Protein AF-A0A7V9L9A5-F1 (afdb_monomer_lite)

Sequence (158 aa):
MRLRWLLALLVTAPLGACSADAGNEVDDEDWLDGKGDGASAVDIAATHLDVDLATSNAVATIELENNGNVELEIGDLAIAGVRDDRGNRKFKIVGNKLRVSNVRGAMTITYSFLQHDMANGLLPGGSTVIWPYFCGNLFPCHSKPADGTTFTLSLDNV

Secondary structure (DSSP, 8-state):
--------------------------SHHHHHTT-S-GGGBPPEEEEEEEEETTTTEEEEEEEESSSEEEEEE-TT-EEEEEEETTEE--EEEETTEEEEEEE-S-EEEEEE--B-SSSSSB-TTS-B--TTTTGGGTSSB-SSPPTT-EEEEEEE--

pLDDT: mean 83.56, std 19.25, range [36.91, 98.81]

Foldseek 3Di:
DDDDDDDDDDDDDPPPPPPDPPPPPPDQVCVQVVNDDCVQAFAWQEWEWEAEPVQQKIKIKTFTPAFFKHKWFQAAKAWPFKAAPVGGFDWHCDPRIIITGRHDGIMMIIIGADADCDQQAQHPVRDHHPPQHRVSRRDTHDSDHDPNYYYHYDYPND

Radius of gyration: 23.63 Å; chains: 1; bounding box: 74×74×28 Å

Structure (mmCIF, N/CA/C/O backbone):
data_AF-A0A7V9L9A5-F1
#
_entry.id   AF-A0A7V9L9A5-F1
#
loop_
_atom_site.group_PDB
_atom_site.id
_atom_site.type_symbol
_atom_site.label_atom_id
_atom_site.label_alt_id
_atom_site.label_comp_id
_atom_site.label_asym_id
_atom_site.label_entity_id
_atom_site.label_seq_id
_atom_site.pdbx_PDB_ins_code
_atom_site.Cartn_x
_atom_site.Cartn_y
_atom_site.Cartn_z
_atom_site.occupancy
_atom_site.B_iso_or_equiv
_atom_site.auth_seq_id
_atom_site.auth_comp_id
_atom_site.auth_asym_id
_atom_site.auth_atom_id
_atom_site.pdbx_PDB_model_num
ATOM 1 N N . MET A 1 1 ? -57.258 -58.634 3.435 1.00 39.19 1 MET A N 1
ATOM 2 C CA . MET A 1 1 ? -55.897 -58.338 3.942 1.00 39.19 1 MET A CA 1
ATOM 3 C C . MET A 1 1 ? -55.668 -56.845 3.723 1.00 39.19 1 MET A C 1
ATOM 5 O O . MET A 1 1 ? -55.716 -56.424 2.583 1.00 39.19 1 MET A O 1
ATOM 9 N N . ARG A 1 2 ? -55.817 -55.977 4.742 1.00 41.06 2 ARG A N 1
ATOM 10 C CA . ARG A 1 2 ? -54.712 -55.371 5.536 1.00 41.06 2 ARG A CA 1
ATOM 11 C C . ARG A 1 2 ? -53.475 -55.134 4.644 1.00 41.06 2 ARG A C 1
ATOM 13 O O . ARG A 1 2 ? -52.957 -56.104 4.121 1.00 41.06 2 ARG A O 1
ATOM 20 N N . LEU A 1 3 ? -52.937 -53.927 4.466 1.00 36.91 3 LEU A N 1
ATOM 21 C CA . LEU A 1 3 ? -52.487 -53.023 5.523 1.00 36.91 3 LEU A CA 1
ATOM 22 C C . LEU A 1 3 ? -51.868 -51.757 4.878 1.00 36.91 3 LEU A C 1
ATOM 24 O O . LEU A 1 3 ? -50.996 -51.943 4.046 1.00 36.91 3 LEU A O 1
ATOM 28 N N . ARG A 1 4 ? -52.270 -50.553 5.340 1.00 47.44 4 ARG A N 1
ATOM 29 C CA . ARG A 1 4 ? -51.517 -49.270 5.495 1.00 47.44 4 ARG A CA 1
ATOM 30 C C . ARG A 1 4 ? -50.712 -48.742 4.265 1.00 47.44 4 ARG A C 1
ATOM 32 O O . ARG A 1 4 ? -50.197 -49.495 3.467 1.00 47.44 4 ARG A O 1
ATOM 39 N N . TRP A 1 5 ? -50.576 -47.439 4.034 1.00 42.94 5 TRP A N 1
ATOM 40 C CA . TRP A 1 5 ? -49.464 -46.642 4.567 1.00 42.94 5 TRP A CA 1
ATOM 41 C C . TRP A 1 5 ? -49.649 -45.152 4.182 1.00 42.94 5 TRP A C 1
ATOM 43 O O . TRP A 1 5 ? -49.906 -44.832 3.029 1.00 42.94 5 TRP A O 1
ATOM 53 N N . LEU A 1 6 ? -49.468 -44.304 5.203 1.00 50.12 6 LEU A N 1
ATOM 54 C CA . LEU A 1 6 ? -48.968 -42.917 5.235 1.00 50.12 6 LEU A CA 1
ATOM 55 C C . LEU A 1 6 ? -49.751 -41.774 4.557 1.00 50.12 6 LEU A C 1
ATOM 57 O O . LEU A 1 6 ? -49.540 -41.427 3.400 1.00 50.12 6 LEU A O 1
ATOM 61 N N . LEU A 1 7 ? -50.522 -41.070 5.399 1.00 48.38 7 LEU A N 1
ATOM 62 C CA . LEU A 1 7 ? -50.690 -39.616 5.324 1.00 48.38 7 LEU A CA 1
ATOM 63 C C . LEU A 1 7 ? -49.315 -38.938 5.467 1.00 48.38 7 LEU A C 1
ATOM 65 O O . LEU A 1 7 ? -48.644 -39.132 6.481 1.00 48.38 7 LEU A O 1
ATOM 69 N N . ALA A 1 8 ? -48.941 -38.098 4.503 1.00 47.78 8 ALA A N 1
ATOM 70 C CA . ALA A 1 8 ? -47.887 -37.103 4.667 1.00 47.78 8 ALA A CA 1
ATOM 71 C C . ALA A 1 8 ? -48.532 -35.779 5.102 1.00 47.78 8 ALA A C 1
ATOM 73 O O . ALA A 1 8 ? -49.297 -35.169 4.356 1.00 47.78 8 ALA A O 1
ATOM 74 N N . LEU A 1 9 ? -48.254 -35.370 6.339 1.00 45.84 9 LEU A N 1
ATOM 75 C CA . LEU A 1 9 ? -48.653 -34.086 6.903 1.00 45.84 9 LEU A CA 1
ATOM 76 C C . LEU A 1 9 ? -47.701 -33.011 6.345 1.00 45.84 9 LEU A C 1
ATOM 78 O O . LEU A 1 9 ? -46.533 -32.966 6.727 1.00 45.84 9 LEU A O 1
ATOM 82 N N . LEU A 1 10 ? -48.172 -32.168 5.424 1.00 45.41 10 LEU A N 1
ATOM 83 C CA . LEU A 1 10 ? -47.440 -30.973 4.999 1.00 45.41 10 LEU A CA 1
ATOM 84 C C . LEU A 1 10 ? -47.609 -29.889 6.070 1.00 45.41 10 LEU A C 1
ATOM 86 O O . LEU A 1 10 ? -48.668 -29.279 6.192 1.00 45.41 10 LEU A O 1
ATOM 90 N N . VAL A 1 11 ? -46.557 -29.660 6.855 1.00 49.66 11 VAL A N 1
ATOM 91 C CA . VAL A 1 11 ? -46.434 -28.496 7.738 1.00 49.66 11 VAL A CA 1
ATOM 92 C C . VAL A 1 11 ? -45.801 -27.374 6.920 1.00 49.66 11 VAL A C 1
ATOM 94 O O . VAL A 1 11 ? -44.595 -27.355 6.693 1.00 49.66 11 VAL A O 1
ATOM 97 N N . THR A 1 12 ? -46.621 -26.448 6.433 1.00 49.31 12 THR A N 1
ATOM 98 C CA . THR A 1 12 ? -46.161 -25.182 5.854 1.00 49.31 12 THR A CA 1
ATOM 99 C C . THR A 1 12 ? -45.783 -24.234 6.988 1.00 49.31 12 THR A C 1
ATOM 101 O O . THR A 1 12 ? -46.656 -23.696 7.668 1.00 49.31 12 THR A O 1
ATOM 104 N N . ALA A 1 13 ? -44.484 -24.048 7.215 1.00 50.84 13 ALA A N 1
ATOM 105 C CA . ALA A 1 13 ? -43.983 -22.998 8.092 1.00 50.84 13 ALA A CA 1
ATOM 106 C C . ALA A 1 13 ? -44.173 -21.629 7.408 1.00 50.84 13 ALA A C 1
ATOM 108 O O . ALA A 1 13 ? -43.791 -21.488 6.242 1.00 50.84 13 ALA A O 1
ATOM 109 N N . PRO A 1 14 ? -44.737 -20.612 8.083 1.00 46.66 14 PRO A N 1
ATOM 110 C CA . PRO A 1 14 ? -44.684 -19.253 7.575 1.00 46.66 14 PRO A CA 1
ATOM 111 C C . PRO A 1 14 ? -43.227 -18.789 7.628 1.00 46.66 14 PRO A C 1
ATOM 113 O O . PRO A 1 14 ? -42.636 -18.672 8.702 1.00 46.66 14 PRO A O 1
ATOM 116 N N . LEU A 1 15 ? -42.641 -18.543 6.455 1.00 48.81 15 LEU A N 1
ATOM 117 C CA . LEU A 1 15 ? -41.432 -17.742 6.336 1.00 48.81 15 LEU A CA 1
ATOM 118 C C . LEU A 1 15 ? -41.773 -16.364 6.903 1.00 48.81 15 LEU A C 1
ATOM 120 O O . LEU A 1 15 ? -42.480 -15.579 6.273 1.00 48.81 15 LEU A O 1
ATOM 124 N N . GLY A 1 16 ? -41.321 -16.109 8.130 1.00 41.97 16 GLY A N 1
ATOM 12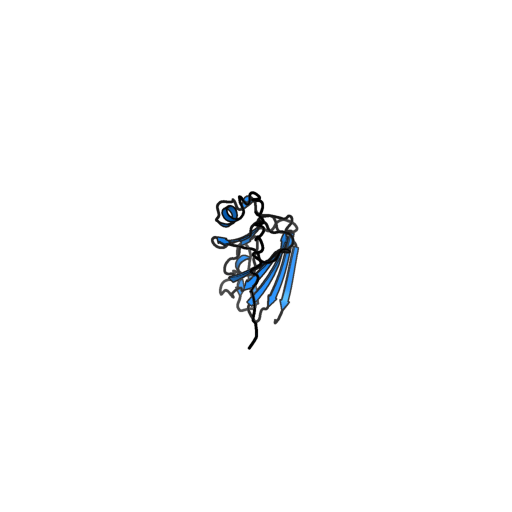5 C CA . GLY A 1 16 ? -41.265 -14.770 8.685 1.00 41.97 16 GLY A CA 1
ATOM 126 C C . GLY A 1 16 ? -40.414 -13.930 7.748 1.00 41.97 16 GLY A C 1
ATOM 127 O O . GLY A 1 16 ? -39.196 -14.082 7.700 1.00 41.97 16 GLY A O 1
ATOM 128 N N . ALA A 1 17 ? -41.076 -13.089 6.961 1.00 42.06 17 ALA A N 1
ATOM 129 C CA . ALA A 1 17 ? -40.436 -12.016 6.237 1.00 42.06 17 ALA A CA 1
ATOM 130 C C . ALA A 1 17 ? -39.874 -11.051 7.286 1.00 42.06 17 ALA A C 1
ATOM 132 O O . ALA A 1 17 ? -40.585 -10.191 7.804 1.00 42.06 17 ALA A O 1
ATOM 133 N N . CYS A 1 18 ? -38.601 -11.227 7.637 1.00 39.66 18 CYS A N 1
ATOM 134 C CA . CYS A 1 18 ? -37.820 -10.152 8.220 1.00 39.66 18 CYS A CA 1
ATOM 135 C C . CYS A 1 18 ? -37.735 -9.068 7.145 1.00 39.66 18 CYS A C 1
ATOM 137 O O . CYS A 1 18 ? -36.899 -9.132 6.247 1.00 39.66 18 CYS A O 1
ATOM 139 N N . SER A 1 19 ? -38.662 -8.112 7.203 1.00 39.22 19 SER A N 1
ATOM 140 C CA . SER A 1 19 ? -38.493 -6.815 6.567 1.00 39.22 19 SER A CA 1
ATOM 141 C C . SER A 1 19 ? -37.262 -6.205 7.221 1.00 39.22 19 SER A C 1
ATOM 143 O O . SER A 1 19 ? -37.336 -5.721 8.349 1.00 39.22 19 SER A O 1
ATOM 145 N N . ALA A 1 20 ? -36.111 -6.344 6.564 1.00 48.78 20 ALA A N 1
ATOM 146 C CA . ALA A 1 20 ? -34.929 -5.591 6.925 1.00 48.78 20 ALA A CA 1
ATOM 147 C C . ALA A 1 20 ? -35.312 -4.118 6.800 1.00 48.78 20 ALA A C 1
ATOM 149 O O . ALA A 1 20 ? -35.751 -3.660 5.745 1.00 48.78 20 ALA A O 1
ATOM 150 N N . ASP A 1 21 ? -35.251 -3.447 7.940 1.00 40.41 21 ASP A N 1
ATOM 151 C CA . ASP A 1 21 ? -35.392 -2.015 8.090 1.00 40.41 21 ASP A CA 1
ATOM 152 C C . ASP A 1 21 ? -34.513 -1.337 7.035 1.00 40.41 21 ASP A C 1
ATOM 154 O O . ASP A 1 21 ? -33.303 -1.576 6.979 1.00 40.41 21 ASP A O 1
ATOM 158 N N . ALA A 1 22 ? -35.138 -0.568 6.143 1.00 45.66 22 ALA A N 1
ATOM 159 C CA . ALA A 1 22 ? -34.456 0.235 5.143 1.00 45.66 22 ALA A CA 1
ATOM 160 C C . ALA A 1 22 ? -33.813 1.422 5.866 1.00 45.66 22 ALA A C 1
ATOM 162 O O . ALA A 1 22 ? -34.272 2.561 5.787 1.00 45.66 22 ALA A O 1
ATOM 163 N N . GLY A 1 23 ? -32.748 1.125 6.613 1.00 40.59 23 GLY A N 1
ATOM 164 C CA . GLY A 1 23 ? -31.761 2.113 6.986 1.00 40.59 23 GLY A CA 1
ATOM 165 C C . GLY A 1 23 ? -31.289 2.764 5.697 1.00 40.59 23 GLY A C 1
ATOM 166 O O . GLY A 1 23 ? -30.911 2.085 4.748 1.00 40.59 23 GLY A O 1
ATOM 167 N N . ASN A 1 24 ? -31.414 4.078 5.650 1.00 43.16 24 ASN A N 1
ATOM 168 C CA . ASN A 1 24 ? -31.089 4.938 4.530 1.00 43.16 24 ASN A CA 1
ATOM 169 C C . ASN A 1 24 ? -29.587 4.811 4.163 1.00 43.16 24 ASN A C 1
ATOM 171 O O . ASN A 1 24 ? -28.800 5.671 4.544 1.00 43.16 24 ASN A O 1
ATOM 175 N N . GLU A 1 25 ? -29.188 3.739 3.456 1.00 47.03 25 GLU A N 1
ATOM 176 C CA . GLU A 1 25 ? -27.872 3.516 2.811 1.00 47.03 25 GLU A CA 1
ATOM 177 C C . GLU A 1 25 ? -27.722 4.414 1.571 1.00 47.03 25 GLU A C 1
ATOM 179 O O . GLU A 1 25 ? -27.373 3.983 0.472 1.00 47.03 25 GLU A O 1
ATOM 184 N N . VAL A 1 26 ? -28.055 5.688 1.725 1.00 49.50 26 VAL A N 1
ATOM 185 C CA . VAL A 1 26 ? -27.690 6.695 0.739 1.00 49.50 26 VAL A CA 1
ATOM 186 C C . VAL A 1 26 ? -26.215 7.010 1.010 1.00 49.50 26 VAL A C 1
ATOM 188 O O . VAL A 1 26 ? -25.855 7.235 2.161 1.00 49.50 26 VAL A O 1
ATOM 191 N N . ASP A 1 27 ? -25.390 6.950 -0.042 1.00 56.09 27 ASP A N 1
ATOM 192 C CA . ASP A 1 27 ? -24.037 7.534 -0.178 1.00 56.09 27 ASP A CA 1
ATOM 193 C C . ASP A 1 27 ? -22.811 6.601 -0.300 1.00 56.09 27 ASP A C 1
ATOM 195 O O . ASP A 1 27 ? -21.771 7.071 -0.767 1.00 56.09 27 ASP A O 1
ATOM 199 N N . ASP A 1 28 ? -22.881 5.291 -0.019 1.00 64.94 28 ASP A N 1
ATOM 200 C CA . ASP A 1 28 ? -21.680 4.432 -0.160 1.00 64.94 28 ASP A CA 1
ATOM 201 C C . ASP A 1 28 ? -21.323 4.151 -1.636 1.00 64.94 28 ASP A C 1
ATOM 203 O O . ASP A 1 28 ? -20.148 4.168 -2.004 1.00 64.94 28 ASP A O 1
ATOM 207 N N . GLU A 1 29 ? -22.315 3.907 -2.501 1.00 72.88 29 GLU A N 1
ATOM 208 C CA . GLU A 1 29 ? -22.083 3.628 -3.932 1.00 72.88 29 GLU A CA 1
ATOM 209 C C . GLU A 1 29 ? -21.807 4.910 -4.736 1.00 72.88 29 GLU A C 1
ATOM 211 O O . GLU A 1 29 ? -20.921 4.912 -5.592 1.00 72.88 29 GLU A O 1
ATOM 216 N N . ASP A 1 30 ? -22.488 6.017 -4.415 1.00 71.44 30 ASP A N 1
ATOM 217 C CA . ASP A 1 30 ? -22.277 7.311 -5.080 1.00 71.44 30 ASP A CA 1
ATOM 218 C C . ASP A 1 30 ? -20.868 7.871 -4.808 1.00 71.44 30 ASP A C 1
ATOM 220 O O . ASP A 1 30 ? -20.228 8.415 -5.716 1.00 71.44 30 ASP A O 1
ATOM 224 N N . TRP A 1 31 ? -20.332 7.687 -3.594 1.00 77.88 31 TRP A N 1
ATOM 225 C CA . TRP A 1 31 ? -18.951 8.067 -3.284 1.00 77.88 31 TRP A CA 1
ATOM 226 C C . TRP A 1 31 ? -17.930 7.210 -4.055 1.00 77.88 31 TRP A C 1
ATOM 228 O O . TRP A 1 31 ? -16.975 7.740 -4.641 1.00 77.88 31 TRP A O 1
ATOM 238 N N . LEU A 1 32 ? -18.165 5.892 -4.127 1.00 78.31 32 LEU A N 1
ATOM 239 C CA . LEU A 1 32 ? -17.338 4.966 -4.907 1.00 78.31 32 LEU A CA 1
ATOM 240 C C . LEU A 1 32 ? -17.343 5.304 -6.408 1.00 78.31 32 LEU A C 1
ATOM 242 O O . LEU A 1 32 ? -16.316 5.145 -7.066 1.00 78.31 32 LEU A O 1
ATOM 246 N N . ASP A 1 33 ? -18.469 5.783 -6.946 1.00 75.56 33 ASP A N 1
ATOM 247 C CA . ASP A 1 33 ? -18.643 6.146 -8.362 1.00 75.56 33 ASP A CA 1
ATOM 248 C C . ASP A 1 33 ? -17.996 7.474 -8.775 1.00 75.56 33 ASP A C 1
ATOM 250 O O . ASP A 1 33 ? -18.155 7.911 -9.916 1.00 75.56 33 ASP A O 1
ATOM 254 N N . GLY A 1 34 ? -17.259 8.141 -7.886 1.00 63.59 34 GLY A N 1
ATOM 255 C CA . GLY A 1 34 ? -16.616 9.404 -8.248 1.00 63.59 34 GLY A CA 1
ATOM 256 C C . GLY A 1 34 ? -17.452 10.646 -7.964 1.00 63.59 34 GLY A C 1
ATOM 257 O O . GLY A 1 34 ? -16.952 11.748 -8.172 1.00 63.59 34 GLY A O 1
ATOM 258 N N . LYS A 1 35 ? -18.707 10.501 -7.510 1.00 65.31 35 LYS A N 1
ATOM 259 C CA . LYS A 1 35 ? -19.593 11.652 -7.263 1.00 65.31 35 LYS A CA 1
ATOM 260 C C . LYS A 1 35 ? -19.304 12.346 -5.934 1.00 65.31 35 LYS A C 1
ATOM 262 O O . LYS A 1 35 ? -19.585 13.534 -5.811 1.00 65.31 35 LYS A O 1
ATOM 267 N N . GLY A 1 36 ? -18.732 11.622 -4.971 1.00 62.03 36 GLY A N 1
ATOM 268 C CA . GLY A 1 36 ? -18.135 12.211 -3.774 1.00 62.03 36 GLY A CA 1
ATOM 269 C C . GLY A 1 36 ? -16.789 12.859 -4.097 1.00 62.03 36 GLY A C 1
ATOM 270 O O . GLY A 1 36 ? -15.973 12.277 -4.829 1.00 62.03 36 GLY A O 1
ATOM 271 N N . ASP A 1 37 ? -16.548 14.054 -3.559 1.00 59.59 37 ASP A N 1
ATOM 272 C CA . ASP A 1 37 ? -15.240 14.683 -3.649 1.00 59.59 37 ASP A CA 1
ATOM 273 C C . ASP A 1 37 ? -14.234 13.931 -2.762 1.00 59.59 37 ASP A C 1
ATOM 275 O O . ASP A 1 37 ? -14.524 13.495 -1.651 1.00 59.59 37 ASP A O 1
ATOM 279 N N . GLY A 1 38 ? -13.013 13.735 -3.269 1.00 60.28 38 GLY A N 1
ATOM 280 C CA . GLY A 1 38 ? -11.946 13.069 -2.508 1.00 60.28 38 GLY A CA 1
ATOM 281 C C . GLY A 1 38 ? -11.528 13.840 -1.247 1.00 60.28 38 GLY A C 1
ATOM 282 O O . GLY A 1 38 ? -10.793 13.310 -0.427 1.00 60.28 38 GLY A O 1
ATOM 283 N N . ALA A 1 39 ? -12.018 15.074 -1.073 1.00 62.69 39 ALA A N 1
ATOM 284 C CA . ALA A 1 39 ? -11.804 15.902 0.111 1.00 62.69 39 ALA A CA 1
ATOM 285 C C . ALA A 1 39 ? -12.456 15.328 1.380 1.00 62.69 39 ALA A C 1
ATOM 287 O O . ALA A 1 39 ? -12.070 15.705 2.481 1.00 62.69 39 ALA A O 1
ATOM 288 N N . SER A 1 40 ? -13.425 14.419 1.240 1.00 68.81 40 SER A N 1
ATOM 289 C CA . SER A 1 40 ? -14.033 13.719 2.372 1.00 68.81 40 SER A CA 1
ATOM 290 C C . SER A 1 40 ? -13.285 12.435 2.766 1.00 68.81 40 SER A C 1
ATOM 292 O O . SER A 1 40 ? -13.813 11.658 3.567 1.00 68.81 40 SER A O 1
ATOM 294 N N . ALA A 1 41 ? -12.145 12.133 2.133 1.00 84.00 41 ALA A N 1
ATOM 295 C CA . ALA A 1 41 ? -11.347 10.965 2.479 1.00 84.00 41 ALA A CA 1
ATOM 296 C C . ALA A 1 41 ? -10.658 11.175 3.831 1.00 84.00 41 ALA A C 1
ATOM 298 O O . ALA A 1 41 ? -10.219 12.278 4.150 1.00 84.00 41 ALA A O 1
ATOM 299 N N . VAL A 1 42 ? -10.588 10.114 4.628 1.00 90.62 42 VAL A N 1
ATOM 300 C CA . VAL A 1 42 ? -9.952 10.150 5.943 1.00 90.62 42 VAL A CA 1
ATOM 301 C C . VAL A 1 42 ? -8.438 10.019 5.812 1.00 90.62 42 VAL A C 1
ATOM 303 O O . VAL A 1 42 ? -7.945 9.239 4.994 1.00 90.62 42 VAL A O 1
ATOM 306 N N . ASP A 1 43 ? -7.724 10.749 6.665 1.00 91.81 43 ASP A N 1
ATOM 307 C CA . ASP A 1 43 ? -6.272 10.701 6.776 1.00 91.81 43 ASP A CA 1
ATOM 308 C C . ASP A 1 43 ? -5.752 9.373 7.361 1.00 91.81 43 ASP A C 1
ATOM 310 O O . ASP A 1 43 ? -6.430 8.650 8.103 1.00 91.81 43 ASP A O 1
ATOM 314 N N . ILE A 1 44 ? -4.504 9.056 7.010 1.00 93.31 44 ILE A N 1
ATOM 315 C CA . ILE A 1 44 ? -3.811 7.823 7.396 1.00 93.31 44 ILE A CA 1
ATOM 316 C C . ILE A 1 44 ? -2.912 8.095 8.603 1.00 93.31 44 ILE A C 1
ATOM 318 O O . ILE A 1 44 ? -1.967 8.884 8.521 1.00 93.31 44 ILE A O 1
ATOM 322 N N . ALA A 1 45 ? -3.148 7.364 9.689 1.00 95.25 45 ALA A N 1
ATOM 323 C CA . ALA A 1 45 ? -2.317 7.403 10.887 1.00 95.25 45 ALA A CA 1
ATOM 324 C C . ALA A 1 45 ? -1.043 6.557 10.723 1.00 95.25 45 ALA A C 1
ATOM 326 O O . ALA A 1 45 ? 0.058 6.994 11.072 1.00 95.25 45 ALA A O 1
ATOM 327 N N . ALA A 1 46 ? -1.169 5.348 10.165 1.00 96.50 46 ALA A N 1
ATOM 328 C CA . ALA A 1 46 ? -0.032 4.461 9.944 1.00 96.50 46 ALA A CA 1
ATOM 329 C C . ALA A 1 46 ? -0.202 3.560 8.717 1.00 96.50 46 ALA A C 1
ATOM 331 O O . ALA A 1 46 ? -1.311 3.205 8.318 1.00 96.50 46 ALA A O 1
ATOM 332 N N . THR A 1 47 ? 0.924 3.173 8.124 1.00 97.31 47 THR A N 1
ATOM 333 C CA . THR A 1 47 ? 1.005 2.185 7.044 1.00 97.31 47 THR A CA 1
ATOM 334 C C . THR A 1 47 ? 2.041 1.127 7.402 1.00 97.31 47 THR A C 1
ATOM 336 O O . THR A 1 47 ? 3.221 1.433 7.582 1.00 97.31 47 THR A O 1
ATOM 339 N N . HIS A 1 48 ? 1.608 -0.127 7.465 1.00 98.19 48 HIS A N 1
ATOM 340 C CA . HIS A 1 48 ? 2.479 -1.286 7.650 1.00 98.19 48 HIS A CA 1
ATOM 341 C C . HIS A 1 48 ? 2.497 -2.098 6.362 1.00 98.19 48 HIS A C 1
ATOM 343 O O . HIS A 1 48 ? 1.437 -2.425 5.826 1.00 98.19 48 HIS A O 1
ATOM 349 N N . LEU A 1 49 ? 3.689 -2.385 5.852 1.00 98.31 49 LEU A N 1
ATOM 350 C CA . LEU A 1 49 ? 3.896 -3.102 4.602 1.00 98.31 49 LEU A CA 1
ATOM 351 C C . LEU A 1 49 ? 4.584 -4.432 4.886 1.00 98.31 49 LEU A C 1
ATOM 353 O O . LEU A 1 49 ? 5.702 -4.439 5.392 1.00 98.31 49 LEU A O 1
ATOM 357 N N . ASP A 1 50 ? 3.944 -5.526 4.497 1.00 98.38 50 ASP A N 1
ATOM 358 C CA . ASP A 1 50 ? 4.530 -6.863 4.476 1.00 98.38 50 ASP A CA 1
ATOM 359 C C . ASP A 1 50 ? 4.727 -7.265 3.012 1.00 98.38 50 ASP A C 1
ATOM 361 O O . ASP A 1 50 ? 3.753 -7.401 2.264 1.00 98.38 50 ASP A O 1
ATOM 365 N N . VAL A 1 51 ? 5.983 -7.379 2.576 1.00 97.88 51 VAL A N 1
ATOM 366 C CA . VAL A 1 51 ? 6.345 -7.516 1.159 1.00 97.88 51 VAL A CA 1
ATOM 367 C C . VAL A 1 51 ? 7.140 -8.795 0.922 1.00 97.88 51 VAL A C 1
ATOM 369 O O . VAL A 1 51 ? 8.218 -8.974 1.482 1.00 97.88 5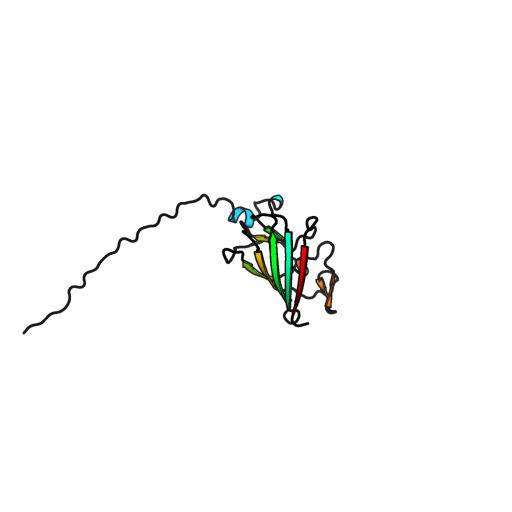1 VAL A O 1
ATOM 372 N N . ASP A 1 52 ? 6.654 -9.633 0.008 1.00 97.00 52 ASP A N 1
ATOM 373 C CA . 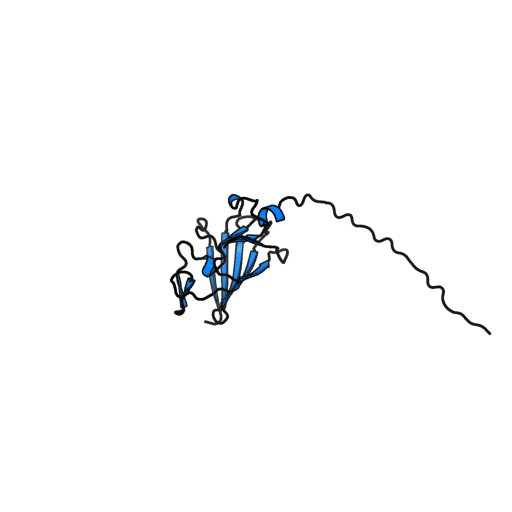ASP A 1 52 ? 7.373 -10.789 -0.525 1.00 97.00 52 ASP A CA 1
ATOM 374 C C . ASP A 1 52 ? 8.056 -10.400 -1.846 1.00 97.00 52 ASP A C 1
ATOM 376 O O . ASP A 1 52 ? 7.398 -10.175 -2.869 1.00 97.00 52 ASP A O 1
ATOM 380 N N . LEU A 1 53 ? 9.390 -10.311 -1.838 1.00 93.38 53 LEU A N 1
ATOM 381 C CA . LEU A 1 53 ? 10.142 -9.863 -3.017 1.00 93.38 53 LEU A CA 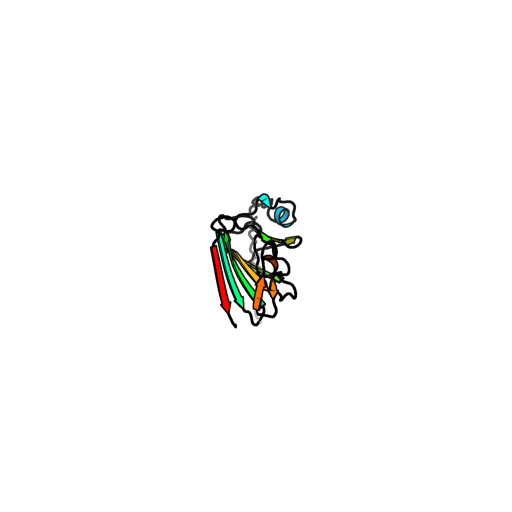1
ATOM 382 C C . LEU A 1 53 ? 10.262 -10.930 -4.107 1.00 93.38 53 LEU A C 1
ATOM 384 O O . LEU A 1 53 ? 10.335 -10.583 -5.287 1.00 93.38 53 LEU A O 1
ATOM 388 N N . ALA A 1 54 ? 10.248 -12.215 -3.748 1.00 93.81 54 ALA A N 1
ATOM 389 C CA . ALA A 1 54 ? 10.343 -13.308 -4.713 1.00 93.81 54 ALA A CA 1
ATOM 390 C C . ALA A 1 54 ? 9.114 -13.374 -5.631 1.00 93.81 54 ALA A C 1
ATOM 392 O O . ALA A 1 54 ? 9.225 -13.737 -6.804 1.00 93.81 54 ALA A O 1
ATOM 393 N N . THR A 1 55 ? 7.942 -13.020 -5.102 1.00 96.06 55 THR A N 1
ATOM 394 C CA . THR A 1 55 ? 6.667 -13.069 -5.829 1.00 96.06 55 THR A CA 1
ATOM 395 C C . THR A 1 55 ? 6.095 -11.695 -6.173 1.00 96.06 55 THR A C 1
ATOM 397 O O . THR A 1 55 ? 5.119 -11.628 -6.917 1.00 96.06 55 THR A O 1
ATOM 400 N N . SER A 1 56 ? 6.698 -10.610 -5.671 1.00 96.94 56 SER A N 1
ATOM 401 C CA . SER A 1 56 ? 6.193 -9.231 -5.800 1.00 96.94 56 SER A CA 1
ATOM 402 C C . SER A 1 56 ? 4.750 -9.064 -5.305 1.00 96.94 56 SER A C 1
ATOM 404 O O . SER A 1 56 ? 3.988 -8.239 -5.812 1.00 96.94 56 SER A O 1
ATOM 406 N N . ASN A 1 57 ? 4.375 -9.866 -4.308 1.00 98.31 57 ASN A N 1
ATOM 407 C CA . ASN A 1 57 ? 3.103 -9.763 -3.608 1.00 98.31 57 ASN A CA 1
ATOM 408 C C . ASN A 1 57 ? 3.309 -9.039 -2.283 1.00 98.31 57 ASN A C 1
ATOM 410 O O . ASN A 1 57 ? 4.355 -9.162 -1.647 1.00 98.31 57 ASN A O 1
ATOM 414 N N . ALA A 1 58 ? 2.290 -8.311 -1.850 1.00 98.50 58 ALA A N 1
ATOM 415 C CA . ALA A 1 58 ? 2.347 -7.575 -0.607 1.00 98.50 58 ALA A CA 1
ATOM 416 C C . ALA A 1 58 ? 0.978 -7.430 0.055 1.00 98.50 58 ALA A C 1
ATOM 418 O O . ALA A 1 58 ? -0.090 -7.539 -0.563 1.00 98.50 58 ALA A O 1
ATOM 419 N N . VAL A 1 59 ? 1.041 -7.148 1.349 1.00 98.75 59 VAL A N 1
ATOM 420 C CA . VAL A 1 59 ? -0.091 -6.752 2.170 1.00 98.75 59 VAL A CA 1
ATOM 421 C C . VAL A 1 59 ? 0.224 -5.393 2.781 1.00 98.75 59 VAL A C 1
ATOM 423 O O . VAL A 1 59 ? 1.265 -5.206 3.401 1.00 98.75 59 VAL A O 1
ATOM 426 N N . ALA A 1 60 ? -0.674 -4.430 2.587 1.00 98.69 60 ALA A N 1
ATOM 427 C CA . ALA A 1 60 ? -0.629 -3.148 3.274 1.00 98.69 60 ALA A CA 1
ATOM 428 C C . ALA A 1 60 ? -1.722 -3.121 4.341 1.00 98.69 60 ALA A C 1
ATOM 430 O O . ALA A 1 60 ? -2.901 -3.274 4.017 1.00 98.69 60 ALA A O 1
ATOM 431 N N . THR A 1 61 ? -1.342 -2.906 5.597 1.00 98.50 61 THR A N 1
ATOM 432 C CA . THR A 1 61 ? -2.276 -2.606 6.684 1.00 98.50 61 THR A CA 1
ATOM 433 C C . THR A 1 61 ? -2.256 -1.106 6.947 1.00 98.50 61 THR A C 1
ATOM 435 O O . THR A 1 61 ? -1.224 -0.542 7.306 1.00 98.50 61 THR A O 1
ATOM 438 N N . ILE A 1 62 ? -3.401 -0.465 6.737 1.00 97.62 62 ILE A N 1
ATOM 439 C CA . ILE A 1 62 ? -3.610 0.975 6.836 1.00 97.62 62 ILE A CA 1
ATOM 440 C C . ILE A 1 62 ? -4.421 1.258 8.097 1.00 97.62 62 ILE A C 1
ATOM 442 O O . ILE A 1 62 ? -5.578 0.845 8.210 1.00 97.62 62 ILE A O 1
ATOM 446 N N . GLU A 1 63 ? -3.822 1.977 9.037 1.00 96.88 63 GLU A N 1
ATOM 447 C CA . GLU A 1 63 ? -4.525 2.524 10.193 1.00 96.88 63 GLU A CA 1
ATOM 448 C C . GLU A 1 63 ? -5.013 3.929 9.850 1.00 96.88 63 GLU A C 1
ATOM 450 O O . GLU A 1 63 ? -4.235 4.785 9.423 1.00 96.88 63 GLU A O 1
ATOM 455 N N . LEU A 1 64 ? -6.311 4.162 10.022 1.00 94.19 64 LEU A N 1
ATOM 456 C CA . LEU A 1 64 ? -6.942 5.449 9.752 1.00 94.19 64 LEU A CA 1
ATOM 457 C C . LEU A 1 64 ? -6.982 6.293 11.023 1.00 94.19 64 LEU A C 1
ATOM 459 O O . LEU A 1 64 ? -7.164 5.755 12.116 1.00 94.19 64 LEU A O 1
ATOM 463 N N . GLU A 1 65 ? -6.902 7.616 10.885 1.00 93.81 65 GLU A N 1
ATOM 464 C CA . GLU A 1 65 ? -7.130 8.508 12.030 1.00 93.81 65 GLU A CA 1
ATOM 465 C C . GLU A 1 65 ? -8.571 8.412 12.549 1.00 93.81 65 GLU A C 1
ATOM 467 O O . GLU A 1 65 ? -8.824 8.540 13.746 1.00 93.81 65 GLU A O 1
ATOM 472 N N . ASN A 1 66 ? -9.525 8.171 11.644 1.00 93.62 66 ASN A N 1
ATOM 473 C CA . ASN A 1 66 ? -10.941 7.998 11.943 1.00 93.62 66 ASN A CA 1
ATOM 474 C C . ASN A 1 66 ? -11.573 6.951 11.008 1.00 93.62 66 ASN A C 1
ATOM 476 O O . ASN A 1 66 ? -11.044 6.618 9.953 1.00 93.62 66 ASN A O 1
ATOM 480 N N . ASN A 1 67 ? -12.755 6.447 11.358 1.00 94.19 67 ASN A N 1
ATOM 481 C CA . ASN A 1 67 ? -13.541 5.644 10.417 1.00 94.19 67 ASN A CA 1
ATOM 482 C C . ASN A 1 67 ? -14.103 6.539 9.301 1.00 94.19 67 ASN A C 1
ATOM 484 O O . ASN A 1 67 ? -14.531 7.660 9.578 1.00 94.19 67 ASN A O 1
ATOM 488 N N . GLY A 1 68 ? -14.193 6.033 8.071 1.00 93.06 68 GLY A N 1
ATOM 489 C CA . GLY A 1 68 ? -14.786 6.789 6.968 1.00 93.06 68 GLY A CA 1
ATOM 490 C C . GLY A 1 68 ? -14.385 6.291 5.586 1.00 93.06 68 GLY A C 1
ATOM 491 O O . GLY A 1 68 ? -14.041 5.126 5.401 1.00 93.06 68 GLY A O 1
ATOM 492 N N . ASN A 1 69 ? -14.487 7.172 4.596 1.00 93.75 69 ASN A N 1
ATOM 493 C CA . ASN A 1 69 ? -14.133 6.853 3.218 1.00 93.75 69 ASN A CA 1
ATOM 494 C C . ASN A 1 69 ? -12.627 7.021 3.006 1.00 93.75 69 ASN A C 1
ATOM 496 O O . ASN A 1 69 ? -12.024 7.931 3.564 1.00 93.75 69 ASN A O 1
ATOM 500 N N . VAL A 1 70 ? -12.022 6.161 2.192 1.00 94.06 70 VAL A N 1
ATOM 501 C CA . VAL A 1 70 ? -10.572 6.123 1.979 1.00 94.06 70 VAL A CA 1
ATOM 502 C C . VAL A 1 70 ? -10.267 6.167 0.491 1.00 94.06 70 VAL A C 1
ATOM 504 O O . VAL A 1 70 ? -10.758 5.331 -0.272 1.00 94.06 70 VAL A O 1
ATOM 507 N N . GLU A 1 71 ? -9.436 7.123 0.085 1.00 95.00 71 GLU A N 1
ATOM 508 C CA . GLU A 1 71 ? -8.900 7.237 -1.269 1.00 95.00 71 GLU A CA 1
ATOM 509 C C . GLU A 1 71 ? -7.369 7.124 -1.229 1.00 95.00 71 GLU A C 1
ATOM 511 O O . GLU A 1 71 ? -6.713 7.900 -0.541 1.00 95.00 71 GLU A O 1
ATOM 516 N N . LEU A 1 72 ? -6.799 6.168 -1.968 1.00 95.75 72 LEU A N 1
ATOM 517 C CA . LEU A 1 72 ? -5.353 5.919 -2.036 1.00 95.75 72 LEU A CA 1
ATOM 518 C C . LEU A 1 72 ? -4.877 5.914 -3.484 1.00 95.75 72 LEU A C 1
ATOM 520 O O . LEU A 1 72 ? -5.547 5.377 -4.360 1.00 95.75 72 LEU A O 1
ATOM 524 N N . GLU A 1 73 ? -3.698 6.459 -3.740 1.00 96.12 73 GLU A N 1
ATOM 525 C CA . GLU A 1 73 ? -2.978 6.307 -4.999 1.00 96.12 73 GLU A CA 1
ATOM 526 C C . GLU A 1 73 ? -2.445 4.874 -5.117 1.00 96.12 73 GLU A C 1
ATOM 528 O O . GLU A 1 73 ? -1.815 4.360 -4.192 1.00 96.12 73 GLU A O 1
ATOM 533 N N . ILE A 1 74 ? -2.702 4.230 -6.258 1.00 96.75 74 ILE A N 1
ATOM 534 C CA . ILE A 1 74 ? -2.327 2.831 -6.519 1.00 96.75 74 ILE A CA 1
ATOM 535 C C . ILE A 1 74 ? -1.635 2.617 -7.866 1.00 96.75 74 ILE A C 1
ATOM 537 O O . ILE A 1 74 ? -1.559 1.474 -8.294 1.00 96.75 74 ILE A O 1
ATOM 541 N N . GLY A 1 75 ? -1.165 3.687 -8.523 1.00 94.00 75 GLY A N 1
ATOM 542 C CA . GLY A 1 75 ? -0.272 3.623 -9.692 1.00 94.00 75 GLY A CA 1
ATOM 543 C C . GLY A 1 75 ? -0.504 2.411 -10.601 1.00 94.00 75 GLY A C 1
ATOM 544 O O . GLY A 1 75 ? -1.573 2.299 -11.199 1.00 94.00 75 GLY A O 1
ATOM 545 N N . ASP A 1 76 ? 0.483 1.510 -10.635 1.00 92.50 76 ASP A N 1
ATOM 546 C CA . ASP A 1 76 ? 0.472 0.246 -11.389 1.00 92.50 76 ASP A CA 1
ATOM 547 C C . ASP A 1 76 ? 0.237 -1.009 -10.509 1.00 92.50 76 ASP A C 1
ATOM 549 O O . ASP A 1 76 ? 0.535 -2.135 -10.916 1.00 92.50 76 ASP A O 1
ATOM 553 N N . LEU A 1 77 ? -0.291 -0.849 -9.291 1.00 97.94 77 LEU A N 1
ATOM 554 C CA . LEU A 1 77 ? -0.590 -1.975 -8.399 1.00 97.94 77 LEU A CA 1
ATOM 555 C C . LEU A 1 77 ? -1.793 -2.767 -8.904 1.00 97.94 77 LEU A C 1
ATOM 557 O O . LEU A 1 77 ? -2.847 -2.214 -9.229 1.00 97.94 77 LEU A O 1
ATOM 561 N N . ALA A 1 78 ? -1.688 -4.091 -8.841 1.00 98.00 78 ALA A N 1
ATOM 562 C CA . ALA A 1 78 ? -2.841 -4.960 -9.014 1.00 98.00 78 ALA A CA 1
ATOM 563 C C . ALA A 1 78 ? -3.468 -5.255 -7.646 1.00 98.00 78 ALA A C 1
ATOM 565 O O . ALA A 1 78 ? -2.913 -6.007 -6.846 1.00 98.00 78 ALA A O 1
ATOM 566 N N . ILE A 1 79 ? -4.633 -4.663 -7.370 1.00 98.38 79 ILE A N 1
ATOM 567 C CA . ILE A 1 79 ? -5.362 -4.872 -6.111 1.00 98.38 79 ILE A CA 1
ATOM 568 C C . ILE A 1 79 ? -6.140 -6.189 -6.173 1.00 98.38 79 ILE A C 1
ATOM 570 O O . ILE A 1 79 ? -7.077 -6.334 -6.959 1.00 98.38 79 ILE A O 1
ATOM 574 N N . ALA A 1 80 ? -5.777 -7.141 -5.314 1.00 98.25 80 ALA A N 1
ATOM 575 C CA . ALA A 1 80 ? -6.429 -8.445 -5.219 1.00 98.25 80 ALA A CA 1
ATOM 576 C C . ALA A 1 80 ? -7.622 -8.436 -4.251 1.00 98.25 80 ALA A C 1
ATOM 578 O O . ALA A 1 80 ? -8.592 -9.169 -4.447 1.00 98.25 80 ALA A O 1
ATOM 579 N N . GLY A 1 81 ? -7.577 -7.606 -3.206 1.00 97.94 81 GLY A N 1
ATOM 580 C CA . GLY A 1 81 ? -8.670 -7.514 -2.246 1.00 97.94 81 GLY A CA 1
ATOM 581 C C . GLY A 1 81 ? -8.467 -6.443 -1.186 1.00 97.94 81 GLY A C 1
ATOM 582 O O . GLY A 1 81 ? -7.343 -6.044 -0.889 1.00 97.94 81 GLY A O 1
ATOM 583 N N . VAL A 1 82 ? -9.584 -6.010 -0.603 1.00 98.56 82 VAL A N 1
ATOM 584 C CA . VAL A 1 82 ? -9.629 -5.049 0.500 1.00 98.56 82 VAL A CA 1
ATOM 585 C C . VAL A 1 82 ? -10.506 -5.611 1.611 1.00 98.56 82 VAL A C 1
ATOM 587 O O . VAL A 1 82 ? -11.601 -6.130 1.358 1.00 98.56 82 VAL A O 1
ATOM 590 N N . ARG A 1 83 ? -10.031 -5.513 2.851 1.00 98.25 83 ARG A N 1
ATOM 591 C CA . ARG A 1 83 ? -10.731 -5.970 4.052 1.00 98.25 83 ARG A CA 1
ATOM 592 C C . ARG A 1 83 ? -10.604 -4.946 5.168 1.00 98.25 83 ARG A C 1
ATOM 594 O O . ARG A 1 83 ? -9.617 -4.230 5.230 1.00 98.25 83 ARG A O 1
ATOM 601 N N . ASP A 1 84 ? -11.582 -4.927 6.057 1.00 96.62 84 ASP A N 1
ATOM 602 C CA . ASP A 1 84 ? -11.478 -4.280 7.365 1.00 96.62 84 ASP A CA 1
ATOM 603 C C . ASP A 1 84 ? -11.931 -5.252 8.467 1.00 96.62 84 ASP A C 1
ATOM 605 O O . ASP A 1 84 ? -12.173 -6.437 8.195 1.00 96.62 84 ASP A O 1
ATOM 609 N N . ASP A 1 85 ? -12.091 -4.766 9.699 1.00 91.56 85 ASP A N 1
ATOM 610 C CA . ASP A 1 85 ? -12.505 -5.575 10.857 1.00 91.56 85 ASP A CA 1
ATOM 611 C C . ASP A 1 85 ? -13.855 -6.296 10.673 1.00 91.56 85 ASP A C 1
ATOM 613 O O . ASP A 1 85 ? -14.159 -7.268 11.369 1.00 91.56 85 ASP A O 1
ATOM 617 N N . ARG A 1 86 ? -14.690 -5.848 9.727 1.00 94.69 86 ARG A N 1
ATOM 618 C CA . ARG A 1 86 ? -15.996 -6.450 9.411 1.00 94.69 86 ARG A CA 1
ATOM 619 C C . ARG A 1 86 ? -15.929 -7.430 8.241 1.00 94.69 86 ARG A C 1
ATOM 621 O O . ARG A 1 86 ? -16.938 -8.057 7.920 1.00 94.69 86 ARG A O 1
ATOM 628 N N . GLY A 1 87 ? -14.769 -7.584 7.604 1.00 96.00 87 GLY A N 1
ATOM 629 C CA . GLY A 1 87 ? -14.537 -8.516 6.504 1.00 96.00 87 GLY A CA 1
ATOM 630 C C . GLY A 1 87 ? -14.283 -7.827 5.164 1.00 96.00 87 GLY A C 1
ATOM 631 O O . GLY A 1 87 ? -13.698 -6.752 5.099 1.00 96.00 87 GLY A O 1
ATOM 632 N N . ASN A 1 88 ? -14.671 -8.487 4.068 1.00 97.19 88 ASN A N 1
ATOM 633 C CA . ASN A 1 88 ? -14.407 -7.990 2.713 1.00 97.19 88 ASN A CA 1
ATOM 634 C C . ASN A 1 88 ? -15.135 -6.669 2.450 1.00 97.19 88 ASN A C 1
ATOM 636 O O . ASN A 1 88 ? -16.332 -6.543 2.721 1.00 97.19 88 ASN A O 1
ATOM 640 N N . ARG A 1 89 ? -14.423 -5.713 1.856 1.00 95.12 89 ARG A N 1
ATOM 641 C CA . ARG A 1 89 ? -14.965 -4.418 1.450 1.00 95.12 89 ARG A CA 1
ATOM 642 C C . ARG A 1 89 ? -15.083 -4.348 -0.063 1.00 95.12 89 ARG A C 1
ATOM 644 O O . ARG A 1 89 ? -14.209 -4.812 -0.793 1.00 95.12 89 ARG A O 1
ATOM 651 N N . LYS A 1 90 ? -16.180 -3.754 -0.531 1.00 92.62 90 LYS A N 1
ATOM 652 C CA . LYS A 1 90 ? -16.275 -3.309 -1.920 1.00 92.62 90 LYS A CA 1
ATOM 653 C C . LYS A 1 90 ? -15.334 -2.125 -2.109 1.00 92.62 90 LYS A C 1
ATOM 655 O O . LYS A 1 90 ? -15.217 -1.279 -1.225 1.00 92.62 90 LYS A O 1
ATOM 660 N N . PHE A 1 91 ? -14.709 -2.063 -3.270 1.00 94.69 91 PHE A N 1
ATOM 661 C CA . PHE A 1 91 ? -13.859 -0.954 -3.663 1.00 94.69 91 PHE A CA 1
ATOM 662 C C . PHE A 1 91 ? -14.034 -0.682 -5.153 1.00 94.69 91 PHE A C 1
ATOM 664 O O . PHE A 1 91 ? -14.485 -1.551 -5.905 1.00 94.69 91 PHE A O 1
ATOM 671 N N . LYS A 1 92 ? -13.675 0.526 -5.577 1.00 95.69 92 LYS A N 1
ATOM 672 C CA . LYS A 1 92 ? -13.566 0.885 -6.992 1.00 95.69 92 LYS A CA 1
ATOM 673 C C . LYS A 1 92 ? -12.188 1.457 -7.261 1.00 95.69 92 LYS A C 1
ATOM 675 O O . LYS A 1 92 ? -11.578 2.077 -6.394 1.00 95.69 92 LYS A O 1
ATOM 680 N N . ILE A 1 93 ? -11.712 1.231 -8.476 1.00 94.81 93 ILE A N 1
ATOM 681 C CA . ILE A 1 93 ? -10.517 1.878 -8.997 1.00 94.81 93 ILE A CA 1
ATOM 682 C C . ILE A 1 93 ? -10.996 2.932 -9.989 1.00 94.81 93 ILE A C 1
ATOM 684 O O . ILE A 1 93 ? -11.661 2.601 -10.972 1.00 94.81 93 ILE A O 1
ATOM 688 N N . VAL A 1 94 ? -10.707 4.199 -9.702 1.00 91.62 94 VAL A N 1
ATOM 689 C CA . VAL A 1 94 ? -11.098 5.344 -10.534 1.00 91.62 94 VAL A CA 1
ATOM 690 C C . VAL A 1 94 ? -9.827 6.086 -10.934 1.00 91.62 94 VAL A C 1
ATOM 692 O O . VAL A 1 94 ? -9.201 6.761 -10.118 1.00 91.62 94 VAL A O 1
ATOM 695 N N . GLY A 1 95 ? -9.409 5.927 -12.192 1.00 91.19 95 GLY A N 1
ATOM 696 C CA . GLY A 1 95 ? -8.056 6.309 -12.606 1.00 91.19 95 GLY A CA 1
ATOM 697 C C . GLY A 1 95 ? -7.015 5.484 -11.845 1.00 91.19 95 GLY A C 1
ATOM 698 O O . GLY A 1 95 ? -7.187 4.280 -11.696 1.00 91.19 95 GLY A O 1
ATOM 699 N N . ASN A 1 96 ? -5.986 6.134 -11.300 1.00 92.69 96 ASN A N 1
ATOM 700 C CA . ASN A 1 96 ? -4.934 5.471 -10.512 1.00 92.69 96 ASN A CA 1
ATOM 701 C C . ASN A 1 96 ? -5.206 5.546 -9.004 1.00 92.69 96 ASN A C 1
ATOM 703 O O . ASN A 1 96 ? -4.274 5.634 -8.202 1.00 92.69 96 ASN A O 1
ATOM 707 N N . LYS A 1 97 ? -6.485 5.586 -8.618 1.00 94.69 97 LYS A N 1
ATOM 708 C CA . LYS A 1 97 ? -6.899 5.707 -7.224 1.00 94.69 97 LYS A CA 1
ATOM 709 C C . LYS A 1 97 ? -7.823 4.574 -6.812 1.00 94.69 97 LYS A C 1
ATOM 711 O O . LYS A 1 97 ? -8.823 4.307 -7.478 1.00 94.69 97 LYS A O 1
ATOM 716 N N . LEU A 1 98 ? -7.502 3.950 -5.688 1.00 96.56 98 LEU A N 1
ATOM 717 C CA . LEU A 1 98 ? -8.349 3.019 -4.964 1.00 96.56 98 LEU A CA 1
ATOM 718 C C . LEU A 1 98 ? -9.299 3.807 -4.068 1.00 96.56 98 LEU A C 1
ATOM 720 O O . LEU A 1 98 ? -8.856 4.610 -3.253 1.00 96.56 98 LEU A O 1
ATOM 724 N N . ARG A 1 99 ? -10.596 3.541 -4.195 1.00 95.50 99 ARG A N 1
ATOM 725 C CA . ARG A 1 99 ? -11.653 4.109 -3.361 1.00 95.50 99 ARG A CA 1
ATOM 726 C C . ARG A 1 99 ? -12.355 3.009 -2.585 1.00 95.50 99 ARG A C 1
ATOM 728 O O . ARG A 1 99 ? -12.843 2.046 -3.181 1.00 95.50 99 ARG A O 1
ATOM 735 N N . VAL A 1 100 ? -12.442 3.180 -1.270 1.00 94.81 100 VAL A N 1
ATOM 736 C CA . VAL A 1 100 ? -13.125 2.268 -0.346 1.00 94.81 100 VAL A CA 1
ATOM 737 C C . VAL A 1 100 ? -14.038 3.087 0.563 1.00 94.81 100 VAL A C 1
ATOM 739 O O . VAL A 1 100 ? -13.575 4.010 1.227 1.00 94.81 100 VAL A O 1
ATOM 742 N 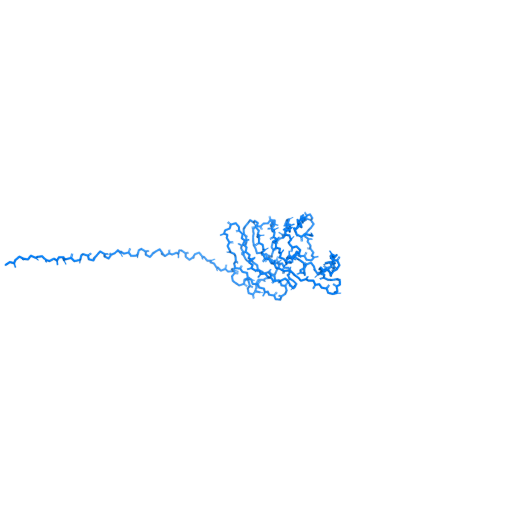N . SER A 1 101 ? -15.334 2.781 0.592 1.00 93.00 101 SER A N 1
ATOM 743 C CA . SER A 1 101 ? -16.299 3.524 1.408 1.00 93.00 101 SER A CA 1
ATOM 744 C C . SER A 1 101 ? -16.532 2.888 2.776 1.00 93.00 101 SER A C 1
ATOM 746 O O . SER A 1 101 ? -16.466 1.657 2.952 1.00 93.00 101 SER A O 1
ATOM 748 N N . ASN A 1 102 ? -16.856 3.756 3.742 1.00 91.81 102 ASN A N 1
ATOM 749 C CA . ASN A 1 102 ? -17.333 3.397 5.073 1.00 91.81 102 ASN A CA 1
ATOM 750 C C . ASN A 1 102 ? -16.401 2.387 5.751 1.00 91.81 102 ASN A C 1
ATOM 752 O O . ASN A 1 102 ? -16.879 1.401 6.290 1.00 91.81 102 ASN A O 1
ATOM 756 N N . VAL A 1 103 ? -15.082 2.568 5.675 1.00 94.88 103 VAL A N 1
ATOM 757 C CA . VAL A 1 103 ? -14.074 1.717 6.324 1.00 94.88 103 VAL A CA 1
ATOM 758 C C . VAL A 1 103 ? -14.147 1.896 7.839 1.00 94.88 103 VAL A C 1
ATOM 760 O O . VAL A 1 103 ? -14.349 3.010 8.332 1.00 94.88 103 VAL A O 1
ATOM 763 N N . ARG A 1 104 ? -14.014 0.794 8.588 1.00 94.12 104 ARG A N 1
ATOM 764 C CA . ARG A 1 104 ? -13.968 0.824 10.055 1.00 94.12 104 ARG A CA 1
ATOM 765 C C . ARG A 1 104 ? -12.764 0.069 10.594 1.00 94.12 104 ARG A C 1
ATOM 767 O O . ARG A 1 104 ? -12.578 -1.089 10.236 1.00 94.12 104 ARG A O 1
ATOM 774 N N . GLY A 1 105 ? -12.041 0.704 11.510 1.00 94.50 105 GLY A N 1
ATOM 775 C CA . GLY A 1 105 ? -10.809 0.152 12.062 1.00 94.50 105 GLY A CA 1
ATOM 776 C C . GLY A 1 105 ? -9.684 0.127 11.029 1.00 94.50 105 GLY A C 1
ATOM 777 O O . GLY A 1 105 ? -9.673 0.927 10.090 1.00 94.50 105 GLY A O 1
ATOM 778 N N . ALA A 1 106 ? -8.736 -0.789 11.220 1.00 96.19 106 ALA A N 1
ATOM 779 C CA . ALA A 1 106 ? -7.639 -0.974 10.282 1.00 96.19 106 ALA A CA 1
ATOM 780 C C . ALA A 1 106 ? -8.137 -1.627 8.986 1.00 96.19 106 ALA A C 1
ATOM 782 O O . ALA A 1 106 ? -8.995 -2.514 8.992 1.00 96.19 106 ALA A O 1
ATOM 783 N N . MET A 1 107 ? -7.570 -1.197 7.864 1.00 97.44 107 MET A N 1
ATOM 784 C CA . MET A 1 107 ? -7.874 -1.736 6.547 1.00 97.44 107 MET A CA 1
ATOM 785 C C . MET A 1 107 ? -6.675 -2.498 6.002 1.00 97.44 107 MET A C 1
ATOM 787 O O . MET A 1 107 ? -5.576 -1.963 5.925 1.00 97.44 107 MET A O 1
ATOM 791 N N . THR A 1 108 ? -6.895 -3.725 5.554 1.00 98.50 108 THR A N 1
ATOM 792 C CA . THR A 1 108 ? -5.879 -4.545 4.900 1.00 98.50 108 THR A CA 1
ATOM 793 C C . THR A 1 108 ? -6.133 -4.594 3.399 1.00 98.50 108 THR A C 1
ATOM 795 O O . THR A 1 108 ? -7.239 -4.910 2.954 1.00 98.50 108 THR A O 1
ATOM 798 N N . ILE A 1 109 ? -5.095 -4.321 2.613 1.00 98.81 109 ILE A N 1
ATOM 799 C CA . ILE A 1 109 ? -5.111 -4.363 1.152 1.00 98.81 109 ILE A CA 1
ATOM 800 C C . ILE A 1 109 ? -4.099 -5.411 0.700 1.00 98.81 109 ILE A C 1
ATOM 802 O O . ILE A 1 109 ? -2.911 -5.293 0.990 1.00 98.81 109 ILE A O 1
ATOM 806 N N . THR A 1 110 ? -4.560 -6.424 -0.027 1.00 98.81 110 THR A N 1
ATOM 807 C CA . THR A 1 110 ? -3.687 -7.405 -0.683 1.00 98.81 110 THR A CA 1
ATOM 808 C C . THR A 1 110 ? -3.477 -6.983 -2.128 1.00 98.81 110 THR A C 1
ATOM 810 O O . THR A 1 110 ? -4.452 -6.720 -2.841 1.00 98.81 110 THR A O 1
ATOM 813 N N . TYR A 1 111 ? -2.224 -6.916 -2.566 1.00 98.75 111 TYR A N 1
ATOM 814 C CA . TYR A 1 111 ? -1.871 -6.433 -3.895 1.00 98.75 111 TYR A CA 1
ATOM 815 C C . TYR A 1 111 ? -0.565 -7.052 -4.403 1.00 98.75 111 TYR A C 1
ATOM 817 O O . TYR A 1 111 ? 0.180 -7.674 -3.648 1.00 98.75 111 TYR A O 1
ATOM 825 N N . SER A 1 112 ? -0.288 -6.858 -5.688 1.00 98.50 112 SER A N 1
ATOM 826 C CA . SER A 1 112 ? 1.032 -7.088 -6.273 1.00 98.50 112 SER A CA 1
ATOM 827 C C . SER A 1 112 ? 1.542 -5.821 -6.952 1.00 98.50 112 SER A C 1
ATOM 829 O O . SER A 1 112 ? 0.751 -4.984 -7.397 1.00 98.50 112 SER A O 1
ATOM 831 N N . PHE A 1 113 ? 2.860 -5.694 -7.049 1.00 97.44 113 PHE A N 1
ATOM 832 C CA . PHE A 1 113 ? 3.544 -4.573 -7.696 1.00 97.44 113 PHE A CA 1
ATOM 833 C C . PHE A 1 113 ? 4.502 -5.081 -8.776 1.00 97.44 113 PHE A C 1
ATOM 835 O O . PHE A 1 113 ? 4.737 -6.283 -8.913 1.00 97.44 113 PHE A O 1
ATOM 842 N N . LEU A 1 114 ? 5.030 -4.157 -9.575 1.00 96.06 114 LEU A N 1
ATOM 843 C CA . LEU A 1 114 ? 5.931 -4.461 -10.681 1.00 96.06 114 LEU A CA 1
ATOM 844 C C . LEU A 1 114 ? 7.311 -3.848 -10.447 1.00 96.06 114 LEU A C 1
ATOM 846 O O . LEU A 1 114 ? 7.486 -2.903 -9.677 1.00 96.06 114 LEU A O 1
ATOM 850 N N . GLN A 1 115 ? 8.298 -4.391 -11.156 1.00 95.38 115 GLN A N 1
ATOM 851 C CA . GLN A 1 115 ? 9.558 -3.694 -11.366 1.00 95.38 115 GLN A CA 1
ATOM 852 C C . GLN A 1 115 ? 9.418 -2.690 -12.510 1.00 95.38 115 GLN A C 1
ATOM 854 O O . GLN A 1 115 ? 8.692 -2.924 -13.477 1.00 95.38 115 GLN A O 1
ATOM 859 N N . HIS A 1 116 ? 10.156 -1.591 -12.409 1.00 94.19 116 HIS A N 1
ATOM 860 C CA . HIS A 1 116 ? 10.167 -0.511 -13.381 1.00 94.19 116 HIS A CA 1
ATOM 861 C C . HIS A 1 116 ? 11.587 -0.244 -13.877 1.00 94.19 116 HIS A C 1
ATOM 863 O O . HIS A 1 116 ? 12.537 -0.210 -13.101 1.00 94.19 116 HIS A O 1
ATOM 869 N N . ASP A 1 117 ? 11.723 0.025 -15.175 1.00 92.62 117 ASP A N 1
ATOM 870 C CA . ASP A 1 117 ? 13.012 0.392 -15.780 1.00 92.62 117 ASP A CA 1
ATOM 871 C C . ASP A 1 117 ? 13.407 1.854 -15.503 1.00 92.62 117 ASP A C 1
ATOM 873 O O . ASP A 1 117 ? 14.549 2.261 -15.720 1.00 92.62 117 ASP A O 1
ATOM 877 N N . MET A 1 118 ? 12.455 2.663 -15.032 1.00 91.06 118 MET A N 1
ATOM 878 C CA . MET A 1 118 ? 12.649 4.063 -14.665 1.00 91.06 118 MET A CA 1
ATOM 879 C C . MET A 1 118 ? 12.595 4.236 -13.147 1.00 91.06 118 MET A C 1
ATOM 881 O O . MET A 1 118 ? 12.030 3.416 -12.432 1.00 91.06 118 MET A O 1
ATOM 885 N N . ALA A 1 119 ? 13.165 5.334 -12.645 1.00 90.81 119 ALA A N 1
ATOM 886 C CA . ALA A 1 119 ? 13.195 5.670 -11.219 1.00 90.81 119 ALA A CA 1
ATOM 887 C C . ALA A 1 119 ? 11.823 6.153 -10.699 1.00 90.81 119 ALA A C 1
ATOM 889 O O . ALA A 1 119 ? 11.668 7.305 -10.297 1.00 90.81 119 ALA A O 1
ATOM 890 N N . ASN A 1 120 ? 10.824 5.274 -10.756 1.00 93.31 120 ASN A N 1
ATOM 891 C CA . ASN A 1 120 ? 9.434 5.528 -10.382 1.00 93.31 120 ASN A CA 1
ATOM 892 C C . ASN A 1 120 ? 8.775 4.316 -9.695 1.00 93.31 120 ASN A C 1
ATOM 894 O O . ASN A 1 120 ? 7.569 4.137 -9.805 1.00 93.31 120 ASN A O 1
ATOM 898 N N . GLY A 1 121 ? 9.547 3.465 -9.027 1.00 93.94 121 GLY A N 1
ATOM 899 C CA . GLY A 1 121 ? 9.065 2.254 -8.365 1.00 93.94 121 GLY A CA 1
ATOM 900 C C . GLY A 1 121 ? 10.235 1.396 -7.896 1.00 93.94 121 GLY A C 1
ATOM 901 O O . GLY A 1 121 ? 11.321 1.931 -7.642 1.00 93.94 121 GLY A O 1
ATOM 902 N N . LEU A 1 122 ? 10.026 0.079 -7.794 1.00 95.19 122 LEU A N 1
ATOM 903 C CA . LEU A 1 122 ? 11.104 -0.890 -7.581 1.00 95.19 122 LEU A CA 1
ATOM 904 C C . LEU A 1 122 ? 11.920 -1.072 -8.864 1.00 95.19 122 LEU A C 1
ATOM 906 O O . LEU A 1 122 ? 11.377 -1.434 -9.901 1.00 95.19 122 LEU A O 1
ATOM 910 N N . LEU A 1 123 ? 13.230 -0.861 -8.790 1.00 94.94 123 LEU A N 1
ATOM 911 C CA . LEU A 1 123 ? 14.156 -1.070 -9.901 1.00 94.94 123 LEU A CA 1
ATOM 912 C C . LEU A 1 123 ? 14.659 -2.526 -9.935 1.00 94.94 123 LEU A C 1
ATOM 914 O O . LEU A 1 123 ? 14.770 -3.150 -8.877 1.00 94.94 123 LEU A O 1
ATOM 918 N N . PRO A 1 124 ? 15.100 -3.048 -11.100 1.00 91.25 124 PRO A N 1
ATOM 919 C CA . PRO A 1 124 ? 15.698 -4.385 -11.216 1.00 91.25 124 PRO A CA 1
ATOM 920 C C . PRO A 1 124 ? 16.907 -4.640 -10.296 1.00 91.25 124 PRO A C 1
ATOM 922 O O . PRO A 1 124 ? 17.257 -5.785 -10.032 1.00 91.25 124 PRO A O 1
ATOM 925 N N . GLY A 1 125 ? 17.553 -3.579 -9.797 1.00 88.56 125 GLY A N 1
ATOM 926 C CA . GLY A 1 125 ? 18.648 -3.651 -8.823 1.00 88.56 125 GLY A CA 1
ATOM 927 C C . GLY A 1 125 ? 18.213 -3.709 -7.352 1.00 88.56 125 GLY A C 1
ATOM 928 O O . GLY A 1 125 ? 19.074 -3.647 -6.479 1.00 88.56 125 GLY A O 1
ATOM 929 N N . GLY A 1 126 ? 16.908 -3.767 -7.064 1.00 89.56 126 GLY A N 1
ATOM 930 C CA . GLY A 1 126 ? 16.355 -3.858 -5.707 1.00 89.56 126 GLY A CA 1
ATOM 931 C C . GLY A 1 126 ? 16.202 -2.522 -4.968 1.00 89.56 126 GLY A C 1
ATOM 932 O O . GLY A 1 126 ? 15.684 -2.494 -3.857 1.00 89.56 126 GLY A O 1
ATOM 933 N N . SER A 1 127 ? 16.631 -1.406 -5.560 1.00 91.81 127 SER A N 1
ATOM 934 C CA . SER A 1 127 ? 16.410 -0.065 -5.009 1.00 91.81 127 SER A CA 1
ATOM 935 C C . SER A 1 127 ? 15.069 0.517 -5.457 1.00 91.81 127 SER A C 1
ATOM 937 O O . SER A 1 127 ? 14.527 0.132 -6.490 1.00 91.81 127 SER A O 1
ATOM 939 N N . THR A 1 128 ? 14.534 1.472 -4.695 1.00 93.38 128 THR A N 1
ATOM 940 C CA . THR A 1 128 ? 13.241 2.107 -4.989 1.00 93.38 128 THR A CA 1
ATOM 941 C C . THR A 1 128 ? 13.358 3.625 -5.043 1.00 93.38 128 THR A C 1
ATOM 943 O O . THR A 1 128 ? 14.016 4.223 -4.188 1.00 93.38 128 THR A O 1
ATOM 946 N N . VAL A 1 129 ? 12.654 4.265 -5.978 1.00 92.00 129 VAL A N 1
ATOM 947 C CA . VAL A 1 129 ? 12.449 5.724 -5.995 1.00 92.00 129 VAL A CA 1
ATOM 948 C C . VAL A 1 129 ? 10.962 6.005 -6.162 1.00 92.00 129 VAL A C 1
ATOM 950 O O . VAL A 1 129 ? 10.392 5.719 -7.209 1.00 92.00 129 VAL A O 1
ATOM 953 N N . ILE A 1 130 ? 10.342 6.556 -5.117 1.00 90.00 130 ILE A N 1
ATOM 954 C CA . ILE A 1 130 ? 8.881 6.733 -5.041 1.00 90.00 130 ILE A CA 1
ATOM 955 C C . ILE A 1 130 ? 8.433 8.195 -4.899 1.00 90.00 130 ILE A C 1
ATOM 957 O O . ILE A 1 130 ? 7.255 8.510 -5.044 1.00 90.00 130 ILE A O 1
ATOM 961 N N . TRP A 1 131 ? 9.359 9.113 -4.628 1.00 87.00 131 TRP A N 1
ATOM 962 C CA . TRP A 1 131 ? 9.068 10.540 -4.490 1.00 87.00 131 TRP A CA 1
ATOM 963 C C . TRP A 1 131 ? 9.185 11.251 -5.852 1.00 87.00 131 TRP A C 1
ATOM 965 O O . TRP A 1 131 ? 10.057 10.878 -6.640 1.00 87.00 131 TRP A O 1
ATOM 975 N N . PRO A 1 132 ? 8.373 12.286 -6.154 1.00 86.25 132 PRO A N 1
ATOM 976 C CA . PRO A 1 132 ? 7.316 12.868 -5.318 1.00 86.25 132 PRO A CA 1
ATOM 977 C C . PRO A 1 132 ? 5.943 12.206 -5.441 1.00 86.25 132 PRO A C 1
ATOM 979 O O . PRO A 1 132 ? 5.110 12.421 -4.571 1.00 86.25 132 PRO A O 1
ATOM 982 N N . TYR A 1 133 ? 5.690 11.441 -6.506 1.00 88.00 133 TYR A N 1
ATOM 983 C CA . TYR A 1 133 ? 4.324 11.055 -6.898 1.00 88.00 133 TYR A CA 1
ATOM 984 C C . TYR A 1 133 ? 4.186 9.579 -7.302 1.00 88.00 133 TYR A C 1
ATOM 986 O O . TYR A 1 133 ? 3.217 9.208 -7.956 1.00 88.00 133 TYR A O 1
ATOM 994 N N . PHE A 1 134 ? 5.171 8.741 -6.977 1.00 93.00 134 PHE A N 1
ATOM 995 C CA . PHE A 1 134 ? 5.260 7.359 -7.461 1.00 93.00 134 PHE A CA 1
ATOM 996 C C . PHE A 1 134 ? 5.154 6.316 -6.347 1.00 93.00 134 PHE A C 1
ATOM 998 O O . PHE A 1 134 ? 5.412 5.141 -6.590 1.00 93.00 134 PHE A O 1
ATOM 1005 N N . CYS A 1 135 ? 4.757 6.699 -5.128 1.00 93.75 135 CYS A N 1
ATOM 1006 C CA . CYS A 1 135 ? 4.526 5.718 -4.061 1.00 93.75 135 CYS A CA 1
ATOM 1007 C C . CYS A 1 135 ? 3.475 4.684 -4.467 1.00 93.75 135 CYS A C 1
ATOM 1009 O O . CYS A 1 135 ? 3.671 3.501 -4.202 1.00 93.75 135 CYS A O 1
ATOM 1011 N N . GLY A 1 136 ? 2.474 5.107 -5.246 1.00 95.25 136 GLY A N 1
ATOM 1012 C CA . GLY A 1 136 ? 1.449 4.234 -5.800 1.00 95.25 136 GLY A CA 1
ATOM 1013 C C . GLY A 1 136 ? 1.979 3.173 -6.762 1.00 95.25 136 GLY A C 1
ATOM 1014 O O . GLY A 1 136 ? 1.214 2.308 -7.133 1.00 95.25 136 GLY A O 1
ATOM 1015 N N . ASN A 1 137 ? 3.249 3.187 -7.170 1.00 96.00 137 ASN A N 1
ATOM 1016 C CA . ASN A 1 137 ? 3.839 2.094 -7.954 1.00 96.00 137 ASN A CA 1
ATOM 1017 C C . ASN A 1 137 ? 4.449 0.991 -7.077 1.00 96.00 137 ASN A C 1
ATOM 1019 O O . ASN A 1 137 ? 4.848 -0.051 -7.588 1.00 96.00 137 ASN A O 1
ATOM 1023 N N . LEU A 1 138 ? 4.533 1.215 -5.763 1.00 95.81 138 LEU A N 1
ATOM 1024 C CA . LEU A 1 138 ? 5.114 0.268 -4.816 1.00 95.81 138 LEU A CA 1
ATOM 1025 C C . 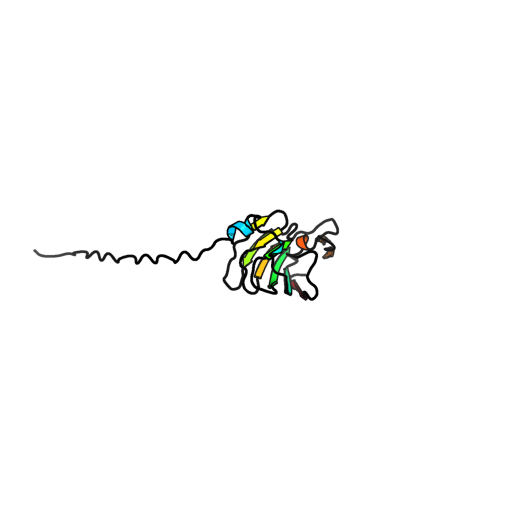LEU A 1 138 ? 4.129 -0.160 -3.725 1.00 95.81 138 LEU A C 1
ATOM 1027 O O . LEU A 1 138 ? 4.162 -1.316 -3.326 1.00 95.81 138 LEU A O 1
ATOM 1031 N N . PHE A 1 139 ? 3.261 0.737 -3.249 1.00 97.00 139 PHE A N 1
ATOM 1032 C CA . PHE A 1 139 ? 2.240 0.428 -2.244 1.00 97.00 139 PHE A CA 1
ATOM 1033 C C . PHE A 1 139 ? 1.071 1.432 -2.289 1.00 97.00 139 PHE A C 1
ATOM 1035 O O . PHE A 1 139 ? 1.259 2.559 -2.751 1.00 97.00 139 PHE A O 1
ATOM 1042 N N . PRO A 1 140 ? -0.138 1.067 -1.811 1.00 97.00 140 PRO A N 1
ATOM 1043 C CA . PRO A 1 140 ? -1.263 2.000 -1.729 1.00 97.00 140 PRO A CA 1
ATOM 1044 C C . PRO A 1 140 ? -0.936 3.158 -0.777 1.00 97.00 140 PRO A C 1
ATOM 1046 O O . PRO A 1 140 ? -0.643 2.922 0.394 1.00 97.00 140 PRO A O 1
ATOM 1049 N N . CYS A 1 141 ? -0.971 4.400 -1.256 1.00 94.06 141 CYS A N 1
ATOM 1050 C CA . CYS A 1 141 ? -0.424 5.538 -0.511 1.00 94.06 141 CYS A CA 1
ATOM 1051 C C . CYS A 1 141 ? -1.191 6.849 -0.732 1.00 94.06 141 CYS A C 1
ATOM 1053 O O . CYS A 1 141 ? -2.109 6.930 -1.543 1.00 94.06 141 CYS A O 1
ATOM 1055 N N . HIS A 1 142 ? -0.754 7.908 -0.050 1.00 87.81 142 HIS A N 1
ATOM 1056 C CA . HIS A 1 142 ? -1.019 9.290 -0.439 1.00 87.81 142 HIS A CA 1
ATOM 1057 C C . HIS A 1 142 ? 0.332 9.977 -0.688 1.00 87.81 142 HIS A C 1
ATOM 1059 O O . HIS A 1 142 ? 1.190 9.959 0.195 1.00 87.81 142 HIS A O 1
ATOM 1065 N N . SER A 1 143 ? 0.549 10.587 -1.862 1.00 83.94 143 SER A N 1
ATOM 1066 C CA . SER A 1 143 ? 1.835 11.231 -2.211 1.00 83.94 143 SER A CA 1
ATOM 1067 C C . SER A 1 143 ? 2.216 12.409 -1.301 1.00 83.94 143 SER A C 1
ATOM 1069 O O . SER A 1 143 ? 3.366 12.850 -1.279 1.00 83.94 143 SER A O 1
ATOM 1071 N N . LYS A 1 144 ? 1.254 12.908 -0.520 1.00 85.88 144 LYS A N 1
ATOM 1072 C CA . LYS A 1 144 ? 1.432 13.919 0.528 1.00 85.88 144 LYS A CA 1
ATOM 1073 C C . LYS A 1 144 ? 0.872 13.381 1.849 1.00 85.88 144 LYS A C 1
ATOM 1075 O O . LYS A 1 144 ? -0.268 13.718 2.166 1.00 85.88 144 LYS A O 1
ATOM 1080 N N . PRO A 1 145 ? 1.573 12.480 2.554 1.00 83.12 145 PRO A N 1
ATOM 1081 C CA . PRO A 1 145 ? 1.078 11.968 3.829 1.00 83.12 145 PRO A CA 1
ATOM 1082 C C . PRO A 1 145 ? 0.900 13.117 4.829 1.00 83.12 145 PRO A C 1
ATOM 1084 O O . PRO A 1 145 ? 1.595 14.133 4.730 1.00 83.12 145 PRO A O 1
ATOM 1087 N N . ALA A 1 146 ? -0.034 12.960 5.765 1.00 83.38 146 ALA A N 1
ATOM 1088 C CA . ALA A 1 146 ? -0.218 13.913 6.850 1.00 83.38 146 ALA A CA 1
ATOM 1089 C C . ALA A 1 146 ? 1.026 13.950 7.756 1.00 83.38 146 ALA A C 1
ATOM 1091 O O . ALA A 1 146 ? 1.798 12.988 7.848 1.00 83.38 146 ALA A O 1
ATOM 1092 N N . ASP A 1 147 ? 1.234 15.075 8.437 1.00 79.75 147 ASP A N 1
ATOM 1093 C CA . ASP A 1 147 ? 2.322 15.187 9.403 1.00 79.75 147 ASP A CA 1
ATOM 1094 C C . ASP A 1 147 ? 2.111 14.182 10.546 1.00 79.75 147 ASP A C 1
ATOM 1096 O O . ASP A 1 147 ? 1.054 14.142 11.169 1.00 79.75 147 ASP A O 1
ATOM 1100 N N . GLY A 1 148 ? 3.141 13.389 10.850 1.00 85.12 148 GLY A N 1
ATOM 1101 C CA . GLY A 1 148 ? 3.090 12.394 11.927 1.00 85.12 148 GLY A CA 1
ATOM 1102 C C . GLY A 1 148 ? 2.642 10.991 11.508 1.00 85.12 148 GLY A C 1
ATOM 1103 O O . GLY A 1 148 ? 2.639 10.102 12.361 1.00 85.12 148 GLY A O 1
ATOM 1104 N N . THR A 1 149 ? 2.343 10.746 10.225 1.00 90.25 149 THR A N 1
ATOM 1105 C CA . THR A 1 149 ? 2.080 9.385 9.729 1.00 90.25 149 THR A CA 1
ATOM 1106 C C . THR A 1 149 ? 3.288 8.469 9.967 1.00 90.25 149 THR A C 1
ATOM 1108 O O . THR A 1 149 ? 4.433 8.821 9.670 1.00 90.25 149 THR A O 1
ATOM 1111 N N . THR A 1 150 ? 3.033 7.265 10.481 1.00 94.88 150 THR A N 1
ATOM 1112 C CA . THR A 1 150 ? 4.068 6.249 10.739 1.00 94.88 150 THR A CA 1
ATOM 1113 C C . THR A 1 150 ? 4.134 5.208 9.620 1.00 94.88 150 THR A C 1
ATOM 1115 O O . THR A 1 150 ? 3.107 4.810 9.074 1.00 94.88 150 THR A O 1
ATOM 1118 N N . PHE A 1 151 ? 5.341 4.725 9.309 1.00 95.06 151 PHE A N 1
ATOM 1119 C CA . PHE A 1 151 ? 5.571 3.675 8.314 1.00 95.06 151 PHE A CA 1
ATOM 1120 C C . PHE A 1 151 ? 6.403 2.532 8.892 1.00 95.06 151 PHE A C 1
ATOM 1122 O O . PHE A 1 151 ? 7.446 2.773 9.503 1.00 95.06 151 PHE A O 1
ATOM 1129 N N . THR A 1 152 ? 5.976 1.298 8.630 1.00 97.44 152 THR A N 1
ATOM 1130 C CA . THR A 1 152 ? 6.725 0.077 8.955 1.00 97.44 152 THR A CA 1
ATOM 1131 C C . THR A 1 152 ? 6.826 -0.805 7.717 1.00 97.44 152 THR A C 1
ATOM 1133 O O . THR A 1 152 ? 5.871 -0.909 6.951 1.00 97.44 152 THR A O 1
ATOM 1136 N N . LEU A 1 153 ? 7.980 -1.445 7.525 1.00 96.75 153 LEU A N 1
ATOM 1137 C CA . LEU A 1 153 ? 8.241 -2.356 6.415 1.00 96.75 153 LEU A CA 1
ATOM 1138 C C . LEU A 1 153 ? 8.828 -3.665 6.944 1.00 96.75 153 LEU A C 1
ATOM 1140 O O . LEU A 1 153 ? 9.859 -3.653 7.619 1.00 96.75 153 LEU A O 1
ATOM 1144 N N . SER A 1 154 ? 8.193 -4.772 6.580 1.00 97.62 154 SER A N 1
ATOM 1145 C CA . SER A 1 154 ? 8.717 -6.127 6.679 1.00 97.62 154 SER A CA 1
ATOM 1146 C C . SER A 1 154 ? 9.008 -6.655 5.275 1.00 97.62 154 SER A C 1
ATOM 1148 O O . SER A 1 154 ? 8.203 -6.486 4.357 1.00 97.62 154 SER A O 1
ATOM 1150 N N . LEU A 1 155 ? 10.179 -7.268 5.108 1.00 95.31 155 LEU A N 1
ATOM 1151 C CA . LEU A 1 155 ? 10.617 -7.871 3.853 1.00 95.31 155 LEU A CA 1
ATOM 1152 C C . LEU A 1 155 ? 10.806 -9.369 4.056 1.00 95.31 155 LEU A C 1
ATOM 1154 O O . LEU A 1 155 ? 11.626 -9.784 4.877 1.00 95.31 155 LEU A O 1
ATOM 1158 N N . ASP A 1 156 ? 10.103 -10.149 3.248 1.00 94.12 156 ASP A N 1
ATOM 1159 C CA . ASP A 1 156 ? 10.188 -11.599 3.206 1.00 94.12 156 ASP A CA 1
ATOM 1160 C C . ASP A 1 156 ? 10.793 -12.065 1.877 1.00 94.12 156 ASP A C 1
ATOM 1162 O O . ASP A 1 156 ? 10.657 -11.416 0.834 1.00 94.12 156 ASP A O 1
ATOM 1166 N N . ASN A 1 157 ? 11.442 -13.234 1.916 1.00 88.88 157 ASN A N 1
ATOM 1167 C CA . ASN A 1 157 ? 11.995 -13.910 0.737 1.00 88.88 157 ASN A CA 1
ATOM 1168 C C . ASN A 1 157 ? 12.928 -13.013 -0.112 1.00 88.88 157 ASN A C 1
ATOM 1170 O O . ASN A 1 157 ? 12.805 -12.955 -1.337 1.00 88.88 157 ASN A O 1
ATOM 1174 N N . VAL A 1 158 ? 13.847 -12.326 0.583 1.00 78.75 158 VAL A N 1
ATOM 1175 C CA . VAL A 1 158 ? 14.963 -11.500 0.064 1.00 78.75 158 VAL A CA 1
ATOM 1176 C C . VAL A 1 158 ? 16.127 -12.317 -0.490 1.00 78.75 158 VAL A C 1
ATOM 1178 O O . VAL A 1 158 ? 16.469 -13.361 0.113 1.00 78.75 158 VAL A O 1
#